Protein AF-A0A6C0FEC0-F1 (afdb_monomer)

Radius of gyration: 14.63 Å; Cα contacts (8 Å, |Δi|>4): 143; chains: 1; bounding box: 46×21×39 Å

Organism: NCBI:txid1070528

Sequence (88 aa):
MTRFKVLISGKIGNTEISTVKTLRDEITLEYIEEGLKNPNKWGLSKILKGWIISETYNNENNKWEETGSMNFEEFLVQQKKNNKKSYK

Nearest PDB structures (foldseek):
  6th6-assembly1_BT  TM=5.354E-01  e=1.314E+00  Thermococcus kodakarensis KOD1
  4v9f-assembly1_6  TM=5.087E-01  e=1.035E+00  Haloarcula marismortui ATCC 43049
  2nmm-assembly4_A  TM=5.445E-01  e=2.694E+00  Homo sapiens
  5i2s-assembly1_A  TM=3.972E-01  e=1.166E+00  Vesicular stomatitis Indiana virus strain Mudd-Summers
  4kyz-assembly1_A  TM=3.443E-01  e=1.314E+00  synthetic construct

Solvent-accessible surface area (backbone atoms only — not comparable to full-atom values): 5061 Å² total; per-residue (Å²): 105,61,32,34,38,39,40,38,33,22,24,53,85,92,45,81,46,75,50,77,47,79,40,75,58,86,86,49,71,64,62,54,49,52,39,69,76,37,26,60,82,74,74,20,78,37,74,76,49,43,36,42,33,38,28,36,58,38,78,90,76,76,41,76,42,82,78,47,73,44,44,48,70,58,49,54,52,51,51,55,55,55,59,59,66,73,74,122

Structure (mmCIF, N/CA/C/O backbone):
data_AF-A0A6C0FEC0-F1
#
_entry.id   AF-A0A6C0FEC0-F1
#
loop_
_atom_site.group_PDB
_atom_site.id
_atom_site.type_symbol
_atom_site.label_atom_id
_atom_site.label_alt_id
_atom_site.label_comp_id
_atom_site.label_asym_id
_atom_site.label_entity_id
_atom_site.label_seq_id
_atom_site.pdbx_PDB_ins_code
_atom_site.Cartn_x
_atom_site.Cartn_y
_atom_site.Cartn_z
_atom_site.occupancy
_atom_site.B_iso_or_equiv
_atom_site.auth_seq_id
_atom_site.auth_comp_id
_atom_site.auth_asym_id
_atom_site.auth_atom_id
_atom_site.pdbx_PDB_model_num
ATOM 1 N N . MET A 1 1 ? -13.103 7.591 13.163 1.00 80.88 1 MET A N 1
ATOM 2 C CA . MET A 1 1 ? -12.668 8.103 11.843 1.00 80.88 1 MET A CA 1
ATOM 3 C C . MET A 1 1 ? -11.625 7.145 11.297 1.00 80.88 1 MET A C 1
ATOM 5 O O . MET A 1 1 ? -10.723 6.787 12.050 1.00 80.88 1 MET A O 1
ATOM 9 N N . THR A 1 2 ? -11.757 6.730 10.040 1.00 84.31 2 THR A N 1
ATOM 10 C CA . THR A 1 2 ? -10.791 5.862 9.349 1.00 84.31 2 THR A CA 1
ATOM 11 C C . THR A 1 2 ? -10.030 6.695 8.328 1.00 84.31 2 THR A C 1
ATOM 13 O O . THR A 1 2 ? -10.594 7.619 7.751 1.00 84.31 2 THR A O 1
ATOM 16 N N . ARG A 1 3 ? -8.750 6.395 8.130 1.00 87.94 3 ARG A N 1
ATOM 17 C CA . ARG A 1 3 ? -7.939 6.935 7.039 1.00 87.94 3 ARG A CA 1
ATOM 18 C C . ARG A 1 3 ? -7.144 5.805 6.411 1.00 87.94 3 ARG A C 1
ATOM 20 O O . ARG A 1 3 ? -6.968 4.754 7.025 1.00 87.94 3 ARG A O 1
ATOM 27 N N . PHE A 1 4 ? -6.584 6.059 5.240 1.00 87.19 4 PHE A N 1
ATOM 28 C CA . PHE A 1 4 ? -5.717 5.095 4.587 1.00 87.19 4 PHE A CA 1
ATOM 29 C C . PHE A 1 4 ? -4.340 5.682 4.303 1.00 87.19 4 PHE A C 1
ATOM 31 O O . PHE A 1 4 ? -4.192 6.845 3.924 1.00 87.19 4 PHE A O 1
ATOM 38 N N . LYS A 1 5 ? -3.311 4.855 4.456 1.00 88.81 5 LYS A N 1
ATOM 39 C CA . LYS A 1 5 ? -1.958 5.129 3.985 1.00 88.81 5 LYS A CA 1
ATOM 40 C C . LYS A 1 5 ? -1.641 4.226 2.812 1.00 88.81 5 LYS A C 1
ATOM 42 O O . LYS A 1 5 ? -1.814 3.016 2.865 1.00 88.81 5 LYS A O 1
ATOM 47 N N . VAL A 1 6 ? -1.132 4.836 1.761 1.00 87.31 6 VAL A N 1
ATOM 48 C CA . VAL A 1 6 ? -0.663 4.174 0.561 1.00 87.31 6 VAL A CA 1
ATOM 49 C C . VAL A 1 6 ? 0.857 4.219 0.576 1.00 87.31 6 VAL A C 1
ATOM 51 O O . VAL A 1 6 ? 1.449 5.291 0.450 1.00 87.31 6 VAL A O 1
ATOM 54 N N . LEU A 1 7 ? 1.485 3.063 0.768 1.00 89.25 7 LEU A N 1
ATOM 55 C CA . LEU A 1 7 ? 2.932 2.892 0.715 1.00 89.25 7 LEU A CA 1
ATOM 56 C C . LEU A 1 7 ? 3.302 2.371 -0.671 1.00 89.25 7 LEU A C 1
ATOM 58 O O . LEU A 1 7 ? 2.808 1.323 -1.075 1.00 89.25 7 LEU A O 1
ATOM 62 N N . ILE A 1 8 ? 4.161 3.066 -1.408 1.00 88.62 8 ILE A N 1
ATOM 63 C CA . ILE A 1 8 ? 4.575 2.634 -2.748 1.00 88.62 8 ILE A CA 1
ATOM 64 C C . ILE A 1 8 ? 6.085 2.657 -2.824 1.00 88.62 8 ILE A C 1
ATOM 66 O O . ILE A 1 8 ? 6.702 3.678 -2.535 1.00 88.62 8 ILE A O 1
ATOM 70 N N . SER A 1 9 ? 6.670 1.558 -3.280 1.00 90.19 9 SER A N 1
ATOM 71 C CA . SER A 1 9 ? 8.078 1.515 -3.649 1.00 90.19 9 SER A CA 1
ATOM 72 C C . SER A 1 9 ? 8.206 1.389 -5.155 1.00 90.19 9 SER A C 1
ATOM 74 O O . SER A 1 9 ? 7.499 0.615 -5.809 1.00 90.19 9 SER A O 1
ATOM 76 N N . GLY A 1 10 ? 9.128 2.153 -5.712 1.00 88.69 10 GLY A N 1
ATOM 77 C CA . GLY A 1 10 ? 9.400 2.183 -7.134 1.00 88.69 10 GLY A CA 1
ATOM 78 C C . GLY A 1 10 ? 10.824 2.609 -7.417 1.00 88.69 10 GLY A C 1
ATOM 79 O O . GLY A 1 10 ? 11.658 2.651 -6.519 1.00 88.69 10 GLY A O 1
ATOM 80 N N . LYS A 1 11 ? 11.105 2.930 -8.674 1.00 90.31 11 LYS A N 1
ATOM 81 C CA . LYS A 1 11 ? 12.411 3.440 -9.091 1.00 90.31 11 LYS A CA 1
ATOM 82 C C . LYS A 1 11 ? 12.336 4.902 -9.504 1.00 90.31 11 LYS A C 1
ATOM 84 O O . LYS A 1 11 ? 11.325 5.330 -10.049 1.00 90.31 11 LYS A O 1
ATOM 89 N N . ILE A 1 12 ? 13.428 5.633 -9.300 1.00 88.56 12 ILE A N 1
ATOM 90 C CA . ILE A 1 12 ? 13.770 6.840 -10.060 1.00 88.56 12 ILE A CA 1
ATOM 91 C C . ILE A 1 12 ? 15.151 6.580 -10.662 1.00 88.56 12 ILE A C 1
ATOM 93 O O . ILE A 1 12 ? 16.134 6.411 -9.940 1.00 88.56 12 ILE A O 1
ATOM 97 N N . GLY A 1 13 ? 15.219 6.455 -11.989 1.00 85.25 13 GLY A N 1
ATOM 98 C CA . GLY A 1 13 ? 16.403 5.904 -12.652 1.00 85.25 13 GLY A CA 1
ATOM 99 C C . GLY A 1 13 ? 16.702 4.483 -12.154 1.00 85.25 13 GLY A C 1
ATOM 100 O O . GLY A 1 13 ? 15.846 3.601 -12.250 1.00 85.25 13 GLY A O 1
ATOM 101 N N . ASN A 1 14 ? 17.896 4.277 -11.588 1.00 87.69 14 ASN A N 1
ATOM 102 C CA . ASN A 1 14 ? 18.326 2.990 -11.022 1.00 87.69 14 ASN A CA 1
ATOM 103 C C . ASN A 1 14 ? 18.135 2.876 -9.501 1.00 87.69 14 ASN A C 1
ATOM 105 O O . ASN A 1 14 ? 18.360 1.800 -8.948 1.00 87.69 14 ASN A O 1
ATOM 109 N N . THR A 1 15 ? 17.703 3.944 -8.833 1.00 90.31 15 THR A N 1
ATOM 110 C CA . THR A 1 15 ? 17.545 3.982 -7.374 1.00 90.31 15 THR A CA 1
ATOM 111 C C . THR A 1 15 ? 16.144 3.534 -6.981 1.00 90.31 15 THR A C 1
ATOM 113 O O . THR A 1 15 ? 15.166 4.055 -7.518 1.00 90.31 15 THR A O 1
ATOM 116 N N . GLU A 1 16 ? 16.030 2.594 -6.039 1.00 91.62 16 GLU A N 1
ATOM 117 C CA . GLU A 1 16 ? 14.746 2.249 -5.418 1.00 91.62 16 GLU A CA 1
ATOM 118 C C . GLU A 1 16 ? 14.380 3.283 -4.349 1.00 91.62 16 GLU A C 1
ATOM 120 O O . GLU A 1 16 ? 15.187 3.619 -3.485 1.00 91.62 16 GLU A O 1
ATOM 125 N N . ILE A 1 17 ? 13.157 3.801 -4.420 1.00 89.44 17 ILE A N 1
ATOM 126 C CA . ILE A 1 17 ? 12.631 4.830 -3.526 1.00 89.44 17 ILE A CA 1
ATOM 127 C C . ILE A 1 17 ? 11.250 4.392 -3.054 1.00 89.44 17 ILE A C 1
ATOM 129 O O . ILE A 1 17 ? 10.466 3.841 -3.827 1.00 89.44 17 ILE A O 1
ATOM 133 N N . SER A 1 18 ? 10.949 4.653 -1.783 1.00 86.25 18 SER A N 1
ATOM 134 C CA . SER A 1 18 ? 9.616 4.457 -1.214 1.00 86.25 18 SER A CA 1
ATOM 135 C C . SER A 1 18 ? 8.964 5.799 -0.910 1.00 86.25 18 SER A C 1
ATOM 137 O O . SER A 1 18 ? 9.599 6.691 -0.355 1.00 86.25 18 SER A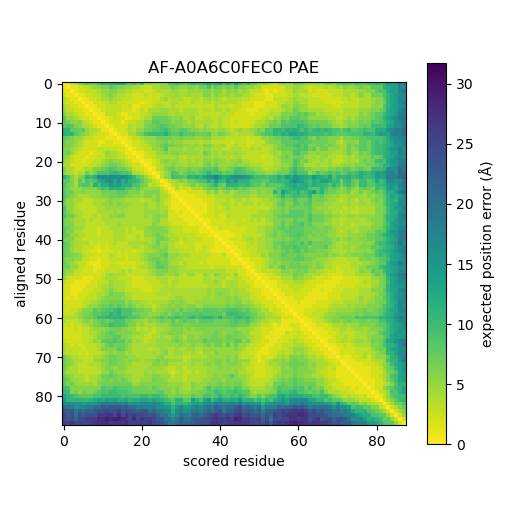 O 1
ATOM 139 N N . THR A 1 19 ? 7.693 5.938 -1.270 1.00 83.00 19 THR A N 1
ATOM 140 C CA . THR A 1 19 ? 6.866 7.105 -0.974 1.00 83.00 19 THR A CA 1
ATOM 141 C C . THR A 1 19 ? 5.632 6.684 -0.187 1.00 83.00 19 THR A C 1
ATOM 143 O O . THR A 1 19 ? 5.143 5.560 -0.323 1.00 83.00 19 THR A O 1
ATOM 146 N N . VAL A 1 20 ? 5.122 7.596 0.638 1.00 85.50 20 VAL A N 1
ATOM 147 C CA . VAL A 1 20 ? 3.919 7.379 1.448 1.00 85.50 20 VAL A CA 1
ATOM 148 C C . VAL A 1 20 ? 2.921 8.480 1.137 1.00 85.50 20 VAL A C 1
ATOM 150 O O . VAL A 1 20 ? 3.244 9.660 1.264 1.00 85.50 20 VAL A O 1
ATOM 153 N N . LYS A 1 21 ? 1.695 8.111 0.765 1.00 82.00 21 LYS A N 1
ATOM 154 C CA . LYS A 1 21 ? 0.577 9.053 0.639 1.00 82.00 21 LYS A CA 1
ATOM 155 C C . LYS A 1 21 ? -0.490 8.726 1.670 1.00 82.00 21 LYS A C 1
ATOM 157 O O . LYS A 1 21 ? -0.922 7.587 1.774 1.00 82.00 21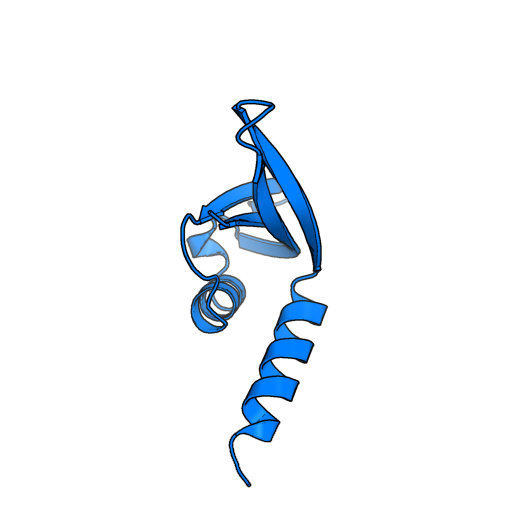 LYS A O 1
ATOM 162 N N . THR A 1 22 ? -0.904 9.724 2.443 1.00 81.81 22 THR A N 1
ATOM 163 C CA . THR A 1 22 ? -2.004 9.578 3.407 1.00 81.81 22 THR A CA 1
ATOM 164 C C . THR A 1 22 ? -3.265 10.175 2.803 1.00 81.81 22 THR A C 1
ATOM 166 O O . THR A 1 22 ? -3.245 11.316 2.346 1.00 81.81 22 THR A O 1
ATOM 169 N N . LEU A 1 23 ? -4.349 9.414 2.819 1.00 78.62 23 LEU A N 1
ATOM 170 C CA . LEU A 1 23 ? -5.658 9.789 2.305 1.00 78.62 23 LEU A CA 1
ATOM 171 C C . LEU A 1 23 ? -6.635 9.767 3.476 1.00 78.62 23 LEU A C 1
ATOM 173 O O . LEU A 1 23 ? -6.695 8.785 4.215 1.00 78.62 23 LEU A O 1
ATOM 177 N N . ARG A 1 24 ? -7.340 10.880 3.693 1.00 66.12 24 ARG A N 1
ATOM 178 C CA . ARG A 1 24 ? -8.292 11.014 4.807 1.00 66.12 24 ARG A CA 1
ATOM 179 C C . ARG A 1 24 ? -9.661 10.389 4.519 1.00 66.12 24 ARG A C 1
ATOM 181 O O . ARG A 1 24 ? -10.392 10.169 5.474 1.00 66.12 24 ARG A O 1
ATOM 188 N N . ASP A 1 25 ? -9.939 10.072 3.257 1.00 69.12 25 ASP A N 1
ATOM 189 C CA . ASP A 1 25 ? -11.209 9.518 2.775 1.00 69.12 25 ASP A CA 1
ATOM 190 C C . ASP A 1 25 ? -11.000 8.129 2.140 1.00 69.12 25 ASP A C 1
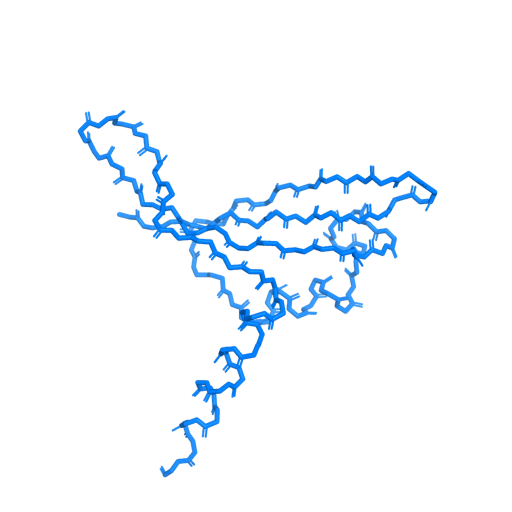ATOM 192 O O . ASP A 1 25 ? -9.946 7.513 2.315 1.00 69.12 25 ASP A O 1
ATOM 196 N N . GLU A 1 26 ? -11.994 7.622 1.407 1.00 68.12 26 GLU A N 1
ATOM 197 C CA . GLU A 1 26 ? -11.935 6.320 0.737 1.00 68.12 26 GLU A CA 1
ATOM 198 C C . GLU A 1 26 ? -10.801 6.232 -0.297 1.00 68.12 26 GLU A C 1
ATOM 200 O O . GLU A 1 26 ? -10.615 7.108 -1.145 1.00 68.12 26 GLU A O 1
ATOM 205 N N . ILE A 1 27 ? -10.068 5.115 -0.275 1.00 72.81 27 ILE A N 1
ATOM 206 C CA . ILE A 1 27 ? -9.255 4.709 -1.421 1.00 72.81 27 ILE A CA 1
ATOM 207 C C . ILE A 1 27 ? -10.186 4.147 -2.485 1.00 72.81 27 ILE A C 1
ATOM 209 O O . ILE A 1 27 ? -10.776 3.080 -2.309 1.00 72.81 27 ILE A O 1
ATOM 213 N N . THR A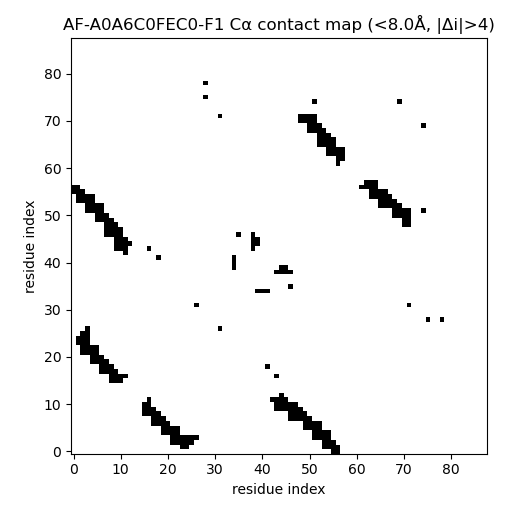 1 28 ? -10.262 4.833 -3.621 1.00 72.19 28 THR A N 1
ATOM 214 C CA . THR A 1 28 ? -10.969 4.312 -4.787 1.00 72.19 28 THR A CA 1
ATOM 215 C C . THR A 1 28 ? -10.064 3.396 -5.605 1.00 72.19 28 THR A C 1
ATOM 217 O O . THR A 1 28 ? -8.841 3.564 -5.672 1.00 72.19 28 THR A O 1
ATOM 220 N N . LEU A 1 29 ? -10.683 2.420 -6.274 1.00 71.31 29 LEU A N 1
ATOM 221 C CA . LEU A 1 29 ? -10.005 1.583 -7.262 1.00 71.31 29 LEU A CA 1
ATOM 222 C C . LEU A 1 29 ? -9.333 2.443 -8.346 1.00 71.31 29 LEU A C 1
ATOM 224 O O . LEU A 1 29 ? -8.194 2.180 -8.720 1.00 71.31 29 LEU A O 1
ATOM 228 N N . GLU A 1 30 ? -10.014 3.497 -8.798 1.00 78.12 30 GLU A N 1
ATOM 229 C CA . GLU A 1 30 ? -9.527 4.418 -9.829 1.00 78.12 30 GLU A CA 1
ATOM 230 C C . GLU A 1 30 ? -8.237 5.125 -9.420 1.00 78.12 30 GLU A C 1
ATOM 232 O O . GLU A 1 30 ? -7.314 5.212 -10.225 1.00 78.12 30 GLU A O 1
ATOM 237 N N . TYR A 1 31 ? -8.133 5.564 -8.163 1.00 79.56 31 TYR A N 1
ATOM 238 C CA . TYR A 1 31 ? -6.937 6.232 -7.657 1.00 79.56 31 TYR A CA 1
ATOM 239 C C . TYR A 1 31 ? -5.699 5.324 -7.718 1.00 79.56 31 TYR A C 1
ATOM 241 O O . TYR A 1 31 ? -4.626 5.732 -8.174 1.00 79.56 31 TYR A O 1
ATOM 249 N N . ILE A 1 32 ? -5.854 4.063 -7.304 1.00 79.50 32 ILE A N 1
ATOM 250 C CA . ILE A 1 32 ? -4.773 3.072 -7.348 1.00 79.50 32 ILE A CA 1
ATOM 251 C C . ILE A 1 32 ? -4.460 2.676 -8.795 1.00 79.50 32 ILE A C 1
ATOM 253 O O . ILE A 1 32 ? -3.291 2.626 -9.179 1.00 79.50 32 ILE A O 1
ATOM 257 N N . GLU A 1 33 ? -5.478 2.434 -9.623 1.00 81.00 33 GLU A N 1
ATOM 258 C CA . GLU A 1 33 ? -5.290 2.057 -11.024 1.00 81.00 33 GLU A CA 1
ATOM 259 C C . GLU A 1 33 ? -4.628 3.155 -11.854 1.00 81.00 33 GLU A C 1
ATOM 261 O O . GLU A 1 33 ? -3.725 2.868 -12.640 1.00 81.00 33 GLU A O 1
ATOM 266 N N . GLU A 1 34 ? -5.063 4.403 -11.705 1.00 83.00 34 GLU A N 1
ATOM 267 C CA . GLU A 1 34 ? -4.474 5.539 -12.408 1.00 83.00 34 GLU A CA 1
ATOM 268 C C . GLU A 1 34 ? -3.010 5.708 -12.010 1.00 83.00 34 GLU A C 1
ATOM 270 O O . GLU A 1 34 ? -2.131 5.914 -12.851 1.00 83.00 34 GLU A O 1
ATOM 275 N N . GLY A 1 35 ? -2.740 5.528 -10.722 1.00 79.88 35 GLY A N 1
ATOM 276 C CA . GLY A 1 35 ? -1.402 5.525 -10.193 1.00 79.88 35 GL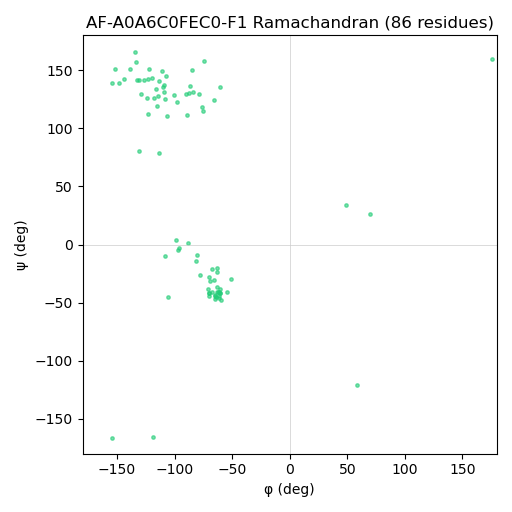Y A CA 1
ATOM 277 C C . GLY A 1 35 ? -0.501 4.421 -10.754 1.00 79.88 35 GLY A C 1
ATOM 278 O O . GLY A 1 35 ? 0.671 4.667 -11.032 1.00 79.88 35 GLY A O 1
ATOM 279 N N . LEU A 1 36 ? -1.033 3.212 -10.919 1.00 80.69 36 LEU A N 1
ATOM 280 C CA . LEU A 1 36 ? -0.308 2.082 -11.499 1.00 80.69 36 LEU A CA 1
ATOM 281 C C . LEU A 1 36 ? -0.067 2.249 -13.002 1.00 80.69 36 LEU A C 1
ATOM 283 O O . LEU A 1 36 ? 1.007 1.903 -13.490 1.00 80.69 36 LEU A O 1
ATOM 287 N N . LYS A 1 37 ? -1.045 2.805 -13.725 1.00 86.44 37 LYS A N 1
ATOM 288 C CA . LYS A 1 37 ? -0.946 3.113 -15.161 1.00 86.44 37 LYS A CA 1
ATOM 289 C C . LYS A 1 37 ? 0.033 4.257 -15.431 1.00 86.44 37 LYS A C 1
ATOM 291 O O . LYS A 1 37 ? 0.676 4.267 -16.476 1.00 86.44 37 LYS A O 1
ATOM 296 N N . ASN A 1 38 ? 0.166 5.200 -14.496 1.00 88.38 38 ASN A N 1
ATOM 297 C CA . ASN A 1 38 ? 1.069 6.342 -14.608 1.00 88.38 38 ASN A CA 1
ATOM 298 C C . ASN A 1 38 ? 1.938 6.518 -13.342 1.00 88.38 38 ASN A C 1
ATOM 300 O O . ASN A 1 38 ? 1.657 7.394 -12.515 1.00 88.38 38 ASN A O 1
ATOM 304 N N . PRO A 1 39 ? 3.030 5.735 -13.206 1.00 86.00 39 PRO A N 1
ATOM 305 C CA . PRO A 1 39 ? 3.962 5.809 -12.078 1.00 86.00 39 PRO A CA 1
ATOM 306 C C . PRO A 1 39 ? 4.487 7.220 -11.773 1.00 86.00 39 PRO A C 1
ATOM 308 O O . PRO A 1 39 ? 4.734 7.548 -10.609 1.00 86.00 39 PRO A O 1
ATOM 311 N N . ASN A 1 40 ? 4.587 8.089 -12.786 1.00 86.81 40 ASN A N 1
ATOM 312 C CA . ASN A 1 40 ? 5.079 9.458 -12.624 1.00 86.81 40 ASN A CA 1
ATOM 313 C C . ASN A 1 40 ? 4.178 10.301 -11.706 1.00 86.81 40 ASN A C 1
ATOM 315 O O . ASN A 1 40 ? 4.667 11.229 -11.066 1.00 86.81 40 ASN A O 1
ATOM 319 N N . L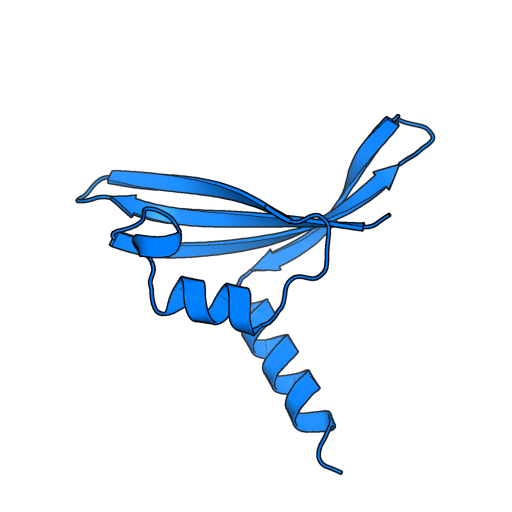YS A 1 41 ? 2.887 9.958 -11.553 1.00 83.31 41 LYS A N 1
ATOM 320 C CA . LYS A 1 41 ? 1.986 10.597 -10.569 1.00 83.31 41 LYS A CA 1
ATOM 321 C C . LYS A 1 41 ? 2.423 10.383 -9.114 1.00 83.31 41 LYS A C 1
ATOM 323 O O . LYS A 1 41 ? 2.043 11.143 -8.217 1.00 83.31 41 LYS A O 1
ATOM 328 N N . TRP A 1 42 ? 3.246 9.366 -8.879 1.00 83.00 42 TRP A N 1
ATOM 329 C CA . TRP A 1 42 ? 3.879 9.080 -7.592 1.00 83.00 42 TRP A CA 1
ATOM 330 C C . TRP A 1 42 ? 5.312 9.592 -7.508 1.00 83.00 42 TRP A C 1
ATOM 332 O O . TRP A 1 42 ? 5.976 9.346 -6.507 1.00 83.00 42 TRP A O 1
ATOM 342 N N . GLY A 1 43 ? 5.792 10.286 -8.544 1.00 85.00 43 GLY A N 1
ATOM 343 C CA . GLY A 1 43 ? 7.194 10.669 -8.666 1.00 85.00 43 GLY A CA 1
ATOM 344 C C . GLY A 1 43 ? 8.116 9.480 -8.935 1.00 85.00 43 GLY A C 1
ATOM 345 O O . GLY A 1 43 ? 9.278 9.529 -8.559 1.00 85.00 43 GLY A O 1
ATOM 346 N N . LEU A 1 44 ? 7.610 8.400 -9.539 1.00 87.62 44 LEU A N 1
ATOM 347 C CA . LEU A 1 44 ? 8.362 7.172 -9.806 1.00 87.62 44 LEU A CA 1
ATOM 348 C C . LEU A 1 44 ? 8.403 6.905 -11.314 1.00 87.62 44 LEU A C 1
ATOM 350 O O . LEU A 1 44 ? 7.405 7.092 -11.994 1.00 87.62 44 LEU A O 1
ATOM 354 N N . SER A 1 45 ? 9.516 6.394 -11.840 1.00 88.38 45 SER A N 1
ATOM 355 C CA . SER A 1 45 ? 9.601 5.919 -13.230 1.00 88.38 45 SER A CA 1
ATOM 356 C C . SER A 1 45 ? 8.971 4.536 -13.416 1.00 88.38 45 SER A C 1
ATOM 358 O O . SER A 1 45 ? 8.530 4.184 -14.508 1.00 88.38 45 SER A O 1
ATOM 360 N N . LYS A 1 46 ? 8.924 3.732 -12.349 1.00 87.50 46 LYS A N 1
ATOM 361 C CA . LYS A 1 46 ? 8.295 2.407 -12.320 1.00 87.50 46 LYS A CA 1
ATOM 362 C C . LYS A 1 46 ? 7.872 2.062 -10.900 1.00 87.50 46 LYS A C 1
ATOM 364 O O . LYS A 1 46 ? 8.651 2.273 -9.977 1.00 87.50 46 LYS A O 1
ATOM 369 N N . ILE A 1 47 ? 6.691 1.473 -10.734 1.00 87.00 47 ILE A N 1
ATOM 370 C CA . ILE A 1 47 ? 6.249 0.894 -9.457 1.00 87.00 47 ILE A CA 1
ATOM 371 C C . ILE A 1 47 ? 6.754 -0.549 -9.358 1.00 87.00 47 ILE A C 1
ATOM 373 O O . ILE A 1 47 ? 6.702 -1.300 -10.331 1.00 87.00 47 ILE A O 1
ATOM 377 N N . LEU A 1 48 ? 7.273 -0.916 -8.187 1.00 87.25 48 LEU A N 1
ATOM 378 C CA . LEU A 1 48 ? 7.724 -2.273 -7.872 1.00 87.25 48 LEU A CA 1
ATOM 379 C C . LEU A 1 48 ? 6.741 -2.982 -6.942 1.00 87.25 48 LEU A C 1
ATOM 381 O O . LEU A 1 48 ? 6.417 -4.141 -7.167 1.00 87.25 48 LEU A O 1
ATOM 385 N N . LYS A 1 49 ? 6.275 -2.286 -5.903 1.00 88.19 49 LYS A N 1
ATOM 386 C CA . LYS A 1 49 ? 5.356 -2.818 -4.891 1.00 88.19 49 LYS A CA 1
ATOM 387 C C . LYS A 1 49 ? 4.513 -1.694 -4.305 1.00 88.19 49 LYS A C 1
ATOM 389 O O . LYS A 1 49 ? 4.963 -0.550 -4.234 1.00 88.19 49 LYS A O 1
ATOM 394 N N . GLY A 1 50 ? 3.307 -2.033 -3.869 1.00 88.75 50 GLY A N 1
ATOM 395 C CA . GLY A 1 50 ? 2.391 -1.101 -3.225 1.00 88.75 50 GLY A CA 1
ATOM 396 C C . GLY A 1 50 ? 1.591 -1.784 -2.125 1.00 88.75 50 GLY A C 1
ATOM 397 O O . GLY A 1 50 ? 1.206 -2.944 -2.271 1.00 88.75 50 GLY A O 1
ATOM 398 N N . TRP A 1 51 ? 1.351 -1.055 -1.042 1.00 90.44 51 TRP A N 1
ATOM 399 C CA . TRP A 1 51 ? 0.564 -1.473 0.111 1.00 90.44 51 TRP A CA 1
ATOM 400 C C . TRP A 1 51 ? -0.460 -0.402 0.462 1.00 90.44 51 TRP A C 1
ATOM 402 O O . TRP A 1 51 ? -0.175 0.795 0.409 1.00 90.44 51 TRP A O 1
ATOM 412 N N . ILE A 1 52 ? -1.647 -0.848 0.844 1.00 89.50 52 ILE A N 1
ATOM 413 C CA . ILE A 1 52 ? -2.699 -0.034 1.434 1.00 89.50 52 ILE A CA 1
ATOM 414 C C . ILE A 1 52 ? -2.790 -0.427 2.899 1.00 89.50 52 ILE A C 1
ATOM 416 O O . ILE A 1 52 ? -2.959 -1.599 3.214 1.00 89.50 52 ILE A O 1
ATOM 420 N N . ILE A 1 53 ? -2.686 0.555 3.780 1.00 90.38 53 ILE A N 1
ATOM 421 C CA . ILE A 1 53 ? -2.788 0.399 5.224 1.00 90.38 53 ILE A CA 1
ATOM 422 C C . ILE A 1 53 ? -4.025 1.173 5.665 1.00 90.38 53 ILE A C 1
ATOM 424 O O . ILE A 1 53 ? -4.115 2.381 5.450 1.00 90.38 53 ILE A O 1
ATOM 428 N N . SER A 1 54 ? -4.986 0.480 6.258 1.00 90.19 54 SER A N 1
ATOM 429 C CA . SER A 1 54 ? -6.134 1.078 6.930 1.00 90.19 54 SER A CA 1
ATOM 430 C C . SER A 1 54 ? -5.732 1.453 8.348 1.00 90.19 54 SER A C 1
ATOM 432 O O . SER A 1 54 ? -5.191 0.629 9.084 1.00 90.19 54 SER A O 1
ATOM 434 N N . GLU A 1 55 ? -6.032 2.681 8.754 1.00 91.81 55 GLU A N 1
ATOM 435 C CA . GLU A 1 55 ? -5.805 3.155 10.112 1.00 91.81 55 GLU A CA 1
ATOM 436 C C . GLU A 1 55 ? -7.088 3.742 10.697 1.00 91.81 55 GLU A C 1
ATOM 438 O O . GLU A 1 55 ? -7.824 4.468 10.025 1.00 91.81 55 GLU A O 1
ATOM 443 N N . THR A 1 56 ? -7.331 3.491 11.979 1.00 91.88 56 THR A N 1
ATOM 444 C CA . THR A 1 56 ? -8.429 4.108 12.730 1.00 91.88 56 THR A CA 1
ATOM 445 C C . THR A 1 56 ? -7.859 5.026 13.798 1.00 91.88 56 THR A C 1
ATOM 447 O O . THR A 1 56 ? -6.828 4.733 14.402 1.00 91.88 56 THR A O 1
ATOM 450 N N . TYR A 1 57 ? -8.493 6.180 14.005 1.00 91.06 57 TYR A N 1
ATOM 451 C CA . TYR A 1 57 ? -8.075 7.089 15.065 1.00 91.06 57 TYR A CA 1
ATOM 452 C C . TYR A 1 57 ? -8.536 6.560 16.426 1.00 91.06 57 TYR A C 1
ATOM 454 O O . TYR A 1 57 ? -9.739 6.422 16.659 1.00 91.06 57 TYR A O 1
ATOM 462 N N . ASN A 1 58 ? -7.578 6.274 17.304 1.00 93.12 58 ASN A N 1
ATOM 463 C CA . ASN A 1 58 ? -7.804 5.903 18.690 1.00 93.12 58 ASN A CA 1
ATOM 464 C C . ASN A 1 58 ? -7.837 7.178 19.550 1.00 93.12 58 ASN A C 1
ATOM 466 O O . ASN A 1 58 ? -6.818 7.853 19.730 1.00 93.12 58 ASN A O 1
ATOM 470 N N . ASN A 1 59 ? -9.024 7.493 20.077 1.00 92.81 59 ASN A N 1
ATOM 471 C CA . ASN A 1 59 ? -9.260 8.669 20.918 1.00 92.81 59 ASN A CA 1
ATOM 472 C C . ASN A 1 59 ? -8.599 8.562 22.302 1.00 92.81 59 ASN A C 1
ATOM 474 O O . ASN A 1 59 ? -8.264 9.586 22.884 1.00 92.81 59 ASN A O 1
ATOM 478 N N . GLU A 1 60 ? -8.402 7.353 22.830 1.00 94.75 60 GLU A N 1
ATOM 479 C CA . GLU A 1 60 ? -7.769 7.140 24.139 1.00 94.75 60 GLU A CA 1
ATOM 480 C C . GLU A 1 60 ? -6.274 7.473 24.072 1.00 94.75 60 GLU A C 1
ATOM 482 O O . GLU A 1 60 ? -5.731 8.152 24.942 1.00 94.75 60 GLU A O 1
ATOM 487 N N . ASN A 1 61 ? -5.624 7.066 22.979 1.00 93.62 61 ASN A N 1
ATOM 488 C CA . ASN A 1 61 ? -4.186 7.237 22.777 1.00 93.62 61 ASN A CA 1
ATOM 489 C C . ASN A 1 61 ? -3.822 8.491 21.961 1.00 93.62 61 ASN A C 1
ATOM 491 O O . ASN A 1 61 ? -2.636 8.758 21.749 1.00 93.62 61 ASN A O 1
ATOM 495 N N . ASN A 1 62 ? -4.820 9.242 21.475 1.00 92.94 62 ASN A N 1
ATOM 496 C CA . ASN A 1 62 ? -4.687 10.365 20.536 1.00 92.94 62 ASN A CA 1
ATOM 497 C C . ASN A 1 62 ? -3.814 10.044 19.304 1.00 92.94 62 ASN A C 1
ATOM 499 O O . ASN A 1 62 ? -3.091 10.901 18.786 1.00 92.94 62 ASN A O 1
ATOM 503 N N . LYS A 1 63 ? -3.863 8.796 18.827 1.00 93.94 63 LYS A N 1
ATOM 504 C CA . LYS A 1 63 ? -2.990 8.262 17.770 1.00 93.94 63 LYS A CA 1
ATOM 505 C C . LYS A 1 63 ? -3.792 7.495 16.728 1.00 93.94 63 LYS A C 1
ATOM 507 O O . LYS A 1 63 ? -4.892 7.026 16.980 1.00 93.94 63 LYS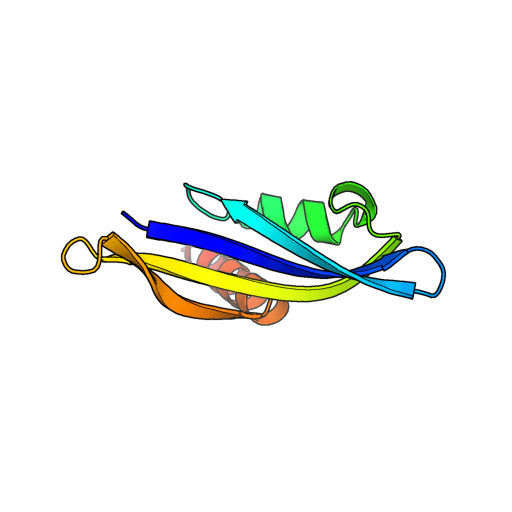 A O 1
ATOM 512 N N . TRP A 1 64 ? -3.220 7.378 15.536 1.00 92.06 64 TRP A N 1
ATOM 513 C CA . TRP A 1 64 ? -3.743 6.498 14.496 1.00 92.06 64 TRP A CA 1
ATOM 514 C C . TRP A 1 64 ? -3.147 5.108 14.666 1.00 92.06 64 TRP A C 1
ATOM 516 O O . TRP A 1 64 ? -1.928 4.987 14.792 1.00 92.06 64 TRP A O 1
ATOM 526 N N . GLU A 1 65 ? -4.001 4.094 14.655 1.00 93.56 65 GLU A N 1
ATOM 527 C CA . GLU A 1 65 ? -3.622 2.695 14.828 1.00 93.56 65 GLU A CA 1
ATOM 528 C C . GLU A 1 65 ? -3.953 1.918 13.556 1.00 93.56 65 GLU A C 1
ATOM 530 O O . GLU A 1 65 ? -5.034 2.086 12.986 1.00 93.56 65 GLU A O 1
ATOM 535 N N . GLU A 1 66 ? -3.009 1.100 13.088 1.00 92.88 66 GLU A N 1
ATOM 536 C CA . GLU A 1 66 ? -3.219 0.217 11.942 1.00 92.88 66 GLU A CA 1
ATOM 537 C C . GLU A 1 66 ? -4.269 -0.836 12.294 1.00 92.88 66 GLU A C 1
ATOM 539 O O . GLU A 1 66 ? -4.135 -1.568 13.272 1.00 92.88 66 GLU A O 1
ATOM 544 N N . THR A 1 67 ? -5.317 -0.913 11.479 1.00 91.75 67 THR A N 1
ATOM 545 C CA . THR A 1 67 ? -6.388 -1.906 11.621 1.00 91.75 67 THR A CA 1
ATOM 546 C C . THR A 1 67 ? -6.353 -2.969 10.531 1.00 91.75 67 THR A C 1
ATOM 548 O O . THR A 1 67 ? -7.059 -3.970 10.624 1.00 91.75 67 THR A O 1
ATOM 551 N N . GLY A 1 68 ? -5.529 -2.776 9.503 1.00 89.94 68 GLY A N 1
ATOM 552 C CA . GLY A 1 68 ? -5.267 -3.783 8.489 1.00 89.94 68 GLY A CA 1
ATOM 553 C C . GLY A 1 68 ? -4.366 -3.257 7.384 1.00 89.94 68 GLY A C 1
ATOM 554 O O . GLY A 1 68 ? -4.283 -2.052 7.149 1.00 89.94 68 GLY A O 1
ATOM 555 N N . SER A 1 69 ? -3.735 -4.176 6.667 1.00 90.81 69 SER A N 1
ATOM 556 C CA . SER A 1 69 ? -2.919 -3.870 5.502 1.00 90.81 69 SER A CA 1
ATOM 557 C C . SER A 1 69 ? -3.158 -4.884 4.390 1.00 90.81 69 SER A C 1
ATOM 559 O O . SER A 1 69 ? -3.552 -6.025 4.625 1.00 90.81 69 SER A O 1
ATOM 561 N N . MET A 1 70 ? -2.988 -4.433 3.152 1.00 90.06 70 MET A N 1
ATOM 562 C CA . MET A 1 70 ? -3.236 -5.224 1.954 1.00 90.06 70 MET A CA 1
ATOM 563 C C . MET A 1 70 ? -2.277 -4.796 0.858 1.00 90.06 70 MET A C 1
ATOM 565 O O . MET A 1 70 ? -2.046 -3.598 0.670 1.00 90.06 70 MET A O 1
ATOM 569 N N . ASN A 1 71 ? -1.729 -5.749 0.109 1.00 89.38 71 ASN A N 1
ATOM 570 C CA . ASN A 1 71 ? -0.921 -5.386 -1.046 1.00 89.38 71 ASN A CA 1
ATOM 571 C C . ASN A 1 71 ? -1.826 -4.896 -2.202 1.00 89.38 71 ASN A C 1
ATOM 573 O O . ASN A 1 71 ? -3.022 -5.189 -2.264 1.00 89.38 71 ASN A O 1
ATOM 577 N N . PHE A 1 72 ? -1.274 -4.116 -3.131 1.00 84.12 72 PHE A N 1
ATOM 578 C CA . PHE A 1 72 ? -2.055 -3.564 -4.244 1.00 84.12 72 PHE A CA 1
ATOM 579 C C . PHE A 1 72 ? -2.686 -4.642 -5.130 1.00 84.12 72 PHE A C 1
ATOM 581 O O . PHE A 1 72 ? -3.809 -4.462 -5.593 1.00 84.12 72 PHE A O 1
ATOM 588 N N . GLU A 1 73 ? -1.993 -5.750 -5.380 1.00 81.94 73 GLU A N 1
ATOM 589 C CA . GLU A 1 73 ? -2.494 -6.821 -6.246 1.00 81.94 73 GLU A CA 1
ATOM 590 C C . GLU A 1 73 ? -3.737 -7.486 -5.640 1.00 81.94 73 GLU A C 1
ATOM 592 O O . GLU A 1 73 ? -4.751 -7.659 -6.317 1.00 81.94 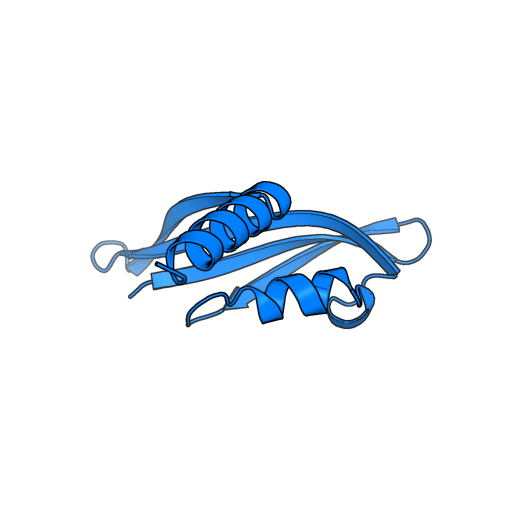73 GLU A O 1
ATOM 597 N N . GLU A 1 74 ? -3.699 -7.768 -4.341 1.00 85.00 74 GLU A N 1
ATOM 598 C CA . GLU A 1 74 ? -4.808 -8.277 -3.544 1.00 85.00 74 GLU A CA 1
ATOM 599 C C . GLU A 1 74 ? -5.971 -7.292 -3.532 1.00 85.00 74 GLU A C 1
ATOM 601 O O . GLU A 1 74 ? -7.107 -7.698 -3.788 1.00 85.00 74 GLU A O 1
ATOM 606 N N . PHE A 1 75 ? -5.701 -6.000 -3.318 1.00 83.12 75 PHE A N 1
ATOM 607 C CA . PHE A 1 75 ? -6.732 -4.964 -3.342 1.00 83.12 75 PHE A CA 1
ATOM 608 C C . PHE A 1 75 ? -7.435 -4.900 -4.699 1.00 83.12 75 PHE A C 1
ATOM 610 O O . PHE A 1 75 ? -8.664 -4.947 -4.766 1.00 83.12 75 PHE A O 1
ATOM 617 N N . LEU A 1 76 ? -6.674 -4.885 -5.797 1.00 79.06 76 LEU A N 1
ATOM 618 C CA . LEU A 1 76 ? -7.230 -4.903 -7.150 1.00 79.06 76 LEU A CA 1
ATOM 619 C C . LEU A 1 76 ? -8.065 -6.164 -7.406 1.00 79.06 76 LEU A C 1
ATOM 621 O O . LEU A 1 76 ? -9.138 -6.085 -8.007 1.00 79.06 76 LEU A O 1
ATOM 625 N N . VAL A 1 77 ? -7.600 -7.331 -6.954 1.00 83.88 77 VAL A N 1
ATOM 626 C CA . VAL A 1 77 ? -8.340 -8.593 -7.083 1.00 83.88 77 VAL A CA 1
ATOM 627 C C . VAL A 1 77 ? -9.641 -8.554 -6.275 1.00 83.88 77 VAL A C 1
ATOM 629 O O . VAL A 1 77 ? -10.681 -8.973 -6.791 1.00 83.88 77 VAL A O 1
ATOM 632 N N . GLN A 1 78 ? -9.621 -8.044 -5.041 1.00 80.81 78 GLN A N 1
ATOM 633 C CA . GLN A 1 78 ? -10.814 -7.930 -4.197 1.00 80.81 78 GLN A CA 1
ATOM 634 C C . GLN A 1 78 ? -11.841 -6.960 -4.784 1.00 80.81 78 GLN A C 1
ATOM 636 O O . GLN A 1 78 ? -13.012 -7.318 -4.914 1.00 80.81 78 GLN A O 1
ATOM 641 N N . GLN A 1 79 ? -11.412 -5.777 -5.223 1.00 74.56 79 GLN A N 1
ATOM 642 C CA . GLN A 1 79 ? -12.307 -4.790 -5.829 1.00 74.56 79 GLN A CA 1
ATOM 643 C C . GLN A 1 79 ? -12.927 -5.306 -7.134 1.00 74.56 79 GLN A C 1
ATOM 645 O O . GLN A 1 79 ? -14.131 -5.176 -7.346 1.00 74.56 79 GLN A O 1
ATOM 650 N N . LYS A 1 80 ? -12.154 -6.004 -7.979 1.00 73.94 80 LYS A N 1
ATOM 651 C CA . LYS A 1 80 ? -12.685 -6.657 -9.191 1.00 73.94 80 LYS A CA 1
ATOM 652 C C . LYS A 1 80 ? -13.703 -7.757 -8.874 1.00 73.94 80 LYS A C 1
ATOM 654 O O . LYS A 1 80 ? -14.677 -7.912 -9.611 1.00 73.94 80 LYS A O 1
ATOM 659 N N . LYS A 1 81 ? -13.509 -8.522 -7.793 1.00 76.62 81 LYS A N 1
ATOM 660 C CA . LYS A 1 81 ? -14.484 -9.526 -7.323 1.00 76.62 81 LYS A CA 1
ATOM 661 C C . LYS A 1 81 ? -15.765 -8.874 -6.800 1.00 76.62 81 LYS A C 1
ATOM 663 O O . LYS A 1 81 ? -16.849 -9.373 -7.094 1.00 76.62 81 LYS A O 1
ATOM 668 N N . ASN A 1 82 ? -15.646 -7.767 -6.072 1.00 67.44 82 ASN A N 1
ATOM 669 C CA . ASN A 1 82 ? -16.789 -7.041 -5.520 1.00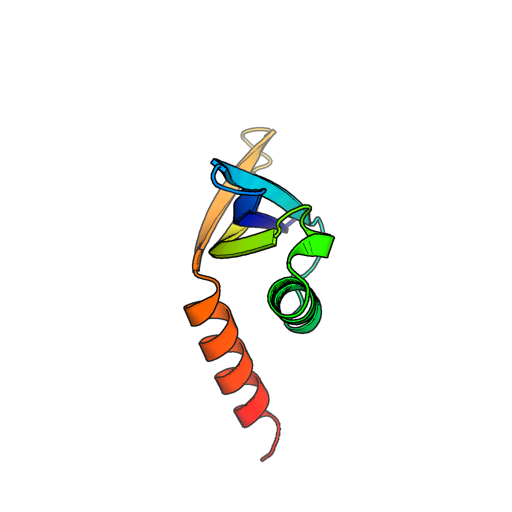 67.44 82 ASN A CA 1
ATOM 670 C C . ASN A 1 82 ? -17.599 -6.338 -6.622 1.00 67.44 82 ASN A C 1
ATOM 672 O O . ASN A 1 82 ? -18.817 -6.488 -6.653 1.00 67.44 82 ASN A O 1
ATOM 676 N N . ASN A 1 83 ? -16.945 -5.717 -7.609 1.00 57.56 83 ASN A N 1
ATOM 677 C CA . ASN A 1 83 ? -17.625 -5.120 -8.768 1.00 57.56 83 ASN A CA 1
ATOM 678 C C . ASN A 1 83 ? -18.323 -6.159 -9.663 1.00 57.56 83 ASN A C 1
ATOM 680 O O . ASN A 1 83 ? -19.380 -5.875 -10.223 1.00 57.56 83 ASN A O 1
ATOM 684 N N . LYS A 1 84 ? -17.809 -7.395 -9.758 1.00 50.44 84 LYS A N 1
ATOM 685 C CA . LYS A 1 84 ? -18.508 -8.490 -10.461 1.00 50.44 84 LYS A CA 1
ATOM 686 C C . LYS A 1 84 ? -19.792 -8.956 -9.768 1.00 50.44 84 LYS A C 1
ATOM 688 O O . LYS A 1 84 ? -20.632 -9.553 -10.432 1.00 50.44 84 LYS A O 1
ATOM 693 N N . LYS A 1 85 ? -19.972 -8.698 -8.468 1.00 45.78 85 LYS A N 1
ATOM 694 C CA . LYS A 1 85 ? -21.225 -9.020 -7.761 1.00 45.78 85 LYS A CA 1
ATOM 695 C C . LYS A 1 85 ? -22.338 -7.990 -7.981 1.00 45.78 85 LYS A C 1
ATOM 697 O O . LYS A 1 85 ? -23.464 -8.277 -7.597 1.00 45.78 85 LYS A O 1
ATOM 702 N N . SER A 1 86 ? -22.054 -6.844 -8.607 1.00 41.78 86 SER A N 1
ATOM 703 C CA . SER A 1 86 ? -23.056 -5.792 -8.838 1.00 41.78 86 SER A CA 1
ATOM 704 C C . SER A 1 86 ? -23.856 -5.948 -10.142 1.00 41.78 86 SER A C 1
ATOM 706 O O . SER A 1 86 ? -24.709 -5.112 -10.420 1.00 41.78 86 SER A O 1
ATOM 708 N N . TYR A 1 87 ? -23.613 -7.004 -10.926 1.00 36.59 87 TYR A N 1
ATOM 709 C CA . TYR A 1 87 ? -24.447 -7.389 -12.070 1.00 36.59 87 TYR A CA 1
ATOM 710 C C . TYR A 1 87 ? -25.117 -8.737 -11.779 1.00 36.59 87 TYR A C 1
ATOM 712 O O . TYR A 1 87 ? -24.648 -9.789 -12.219 1.00 36.59 87 TYR A O 1
ATOM 720 N N . LYS A 1 88 ? -26.186 -8.714 -10.986 1.00 35.22 88 LYS A N 1
ATOM 721 C CA . LYS A 1 88 ? -27.169 -9.795 -10.909 1.00 35.22 88 LYS A CA 1
ATOM 722 C C . LYS A 1 88 ? -28.561 -9.204 -10.993 1.00 35.22 88 LYS A C 1
ATOM 724 O O . LYS A 1 88 ? -28.758 -8.141 -10.369 1.00 35.22 88 LYS A O 1
#

Secondary structure (DSSP, 8-state):
-EEEEEEEEEEETTEEEEEEEEESS---HHHHHHHHH-GGGGT-SEEEEEEEEEEEEETTTTEEEEEEEEEHHHHHHHHHHHHHTT--

Mean predicted aligned error: 6.35 Å

pLDDT: mean 82.42, std 12.27, range [35.22, 94.75]

Foldseek 3Di:
DKKKKKWWWAADVNDIDIDIDIGRDDDDPCNLVVCQVPVVVVVHPHTDWMKMWMWDQDPVVRDTDTPDMDTSVRVNVVVVVVVVVVPD